Protein AF-A0A357YC35-F1 (afdb_monomer)

Nearest PDB structures (foldseek):
  8q0j-assembly1_g  TM=3.200E-01  e=8.667E+00  Bos taurus

Radius of gyration: 22.52 Å; Cα contacts (8 Å, |Δi|>4): 15; chains: 1; bounding box: 47×30×48 Å

Solvent-accessible surface area (backbone atoms only — not comparable to full-atom values): 4188 Å² total; per-residue (Å²): 131,87,64,79,80,41,67,66,53,54,54,56,65,70,46,55,71,70,58,44,50,56,51,50,54,53,51,51,57,67,68,69,58,81,54,67,69,59,53,51,52,49,53,53,51,51,50,51,52,51,51,32,38,76,71,67,78,37,78,57,88,93,65,76,71,85,130

Secondary structure (DSSP, 8-state):
---TTSHHHHHHHHS-HHHHHHHHHHHHHHHSPPPHHHHHHHHHHHHHHHHHHHTTSS--GGG----

Sequence (67 aa):
MIDRKNPLIREVTSLPPLVKLQLVDYLLESLDMPDTEIEKLWAEESSRRWNGYKAGEIGSPLYWQGR

Structure (mmCIF, N/CA/C/O backbone):
data_AF-A0A357YC35-F1
#
_entry.id   AF-A0A357YC35-F1
#
loop_
_atom_site.group_PDB
_atom_site.id
_atom_site.type_symbol
_atom_site.label_atom_id
_atom_site.label_alt_id
_atom_site.label_comp_id
_atom_site.label_asym_id
_atom_site.label_entity_id
_atom_site.label_seq_id
_atom_site.pdbx_PDB_ins_code
_atom_site.Cartn_x
_atom_site.Cartn_y
_atom_site.Cartn_z
_atom_site.occupancy
_atom_site.B_iso_or_equiv
_atom_site.auth_seq_id
_atom_site.auth_comp_id
_atom_site.auth_asym_id
_atom_site.auth_atom_id
_atom_site.pdbx_PDB_model_num
ATOM 1 N N . MET A 1 1 ? 16.307 11.796 -3.802 1.00 77.94 1 MET A N 1
ATOM 2 C CA . MET A 1 1 ? 16.955 12.042 -5.114 1.00 77.94 1 MET A CA 1
ATOM 3 C C . MET A 1 1 ? 17.409 10.693 -5.661 1.00 77.94 1 MET A C 1
ATOM 5 O O . MET A 1 1 ? 17.957 9.931 -4.879 1.00 77.94 1 MET A O 1
ATOM 9 N N . ILE A 1 2 ? 17.129 10.352 -6.925 1.00 82.31 2 ILE A N 1
ATOM 10 C CA . ILE A 1 2 ? 17.490 9.032 -7.485 1.00 82.31 2 ILE A CA 1
ATOM 11 C C . ILE A 1 2 ? 19.004 8.967 -7.713 1.00 82.31 2 ILE A C 1
ATOM 13 O O . ILE A 1 2 ? 19.544 9.780 -8.466 1.00 82.31 2 ILE A O 1
ATOM 17 N N . ASP A 1 3 ? 19.678 7.984 -7.112 1.00 90.50 3 ASP A N 1
ATOM 18 C CA . ASP A 1 3 ? 21.089 7.712 -7.387 1.00 90.50 3 ASP A CA 1
ATOM 19 C C . ASP A 1 3 ? 21.247 6.919 -8.691 1.00 90.50 3 ASP A C 1
ATOM 21 O O . ASP A 1 3 ? 21.133 5.695 -8.733 1.00 90.50 3 ASP A O 1
ATOM 25 N N . ARG A 1 4 ? 21.548 7.628 -9.781 1.00 87.94 4 ARG A N 1
ATOM 26 C CA . ARG A 1 4 ? 21.745 7.020 -11.107 1.00 87.94 4 ARG A CA 1
ATOM 27 C C . ARG A 1 4 ? 23.040 6.208 -11.240 1.00 87.94 4 ARG A C 1
ATOM 29 O O . ARG A 1 4 ? 23.243 5.569 -12.275 1.00 87.94 4 ARG A O 1
ATOM 36 N N . LYS A 1 5 ? 23.938 6.251 -10.249 1.00 92.00 5 LYS A N 1
ATOM 37 C CA . LYS A 1 5 ? 25.139 5.403 -10.228 1.00 92.00 5 LYS A CA 1
ATOM 38 C C . LYS A 1 5 ? 24.851 4.018 -9.660 1.00 92.00 5 LYS A C 1
ATOM 40 O O . LYS A 1 5 ? 25.641 3.113 -9.916 1.00 92.00 5 LYS A O 1
ATOM 45 N N . ASN A 1 6 ? 23.733 3.842 -8.956 1.00 95.12 6 ASN A N 1
ATOM 46 C CA . ASN A 1 6 ? 23.341 2.549 -8.425 1.00 95.12 6 ASN A CA 1
ATOM 47 C C . ASN A 1 6 ? 23.158 1.539 -9.582 1.00 95.12 6 ASN A C 1
ATOM 49 O O . ASN A 1 6 ? 22.379 1.807 -10.507 1.00 95.12 6 ASN A O 1
ATOM 53 N N . PRO A 1 7 ? 23.868 0.395 -9.566 1.00 94.69 7 PRO A N 1
ATOM 54 C CA . PRO A 1 7 ? 23.794 -0.600 -10.635 1.00 94.69 7 PRO A CA 1
ATOM 55 C C . PRO A 1 7 ? 22.369 -1.123 -10.864 1.00 94.69 7 PRO A C 1
ATOM 57 O O . PRO A 1 7 ? 21.991 -1.330 -12.016 1.00 94.69 7 PRO A O 1
ATOM 60 N N . LEU A 1 8 ? 21.548 -1.210 -9.813 1.00 94.62 8 LEU A N 1
ATOM 61 C CA . LEU A 1 8 ? 20.150 -1.640 -9.913 1.00 94.62 8 LEU A CA 1
ATOM 62 C C . LEU A 1 8 ? 19.308 -0.675 -10.752 1.00 94.62 8 LEU A C 1
ATOM 64 O O . LEU A 1 8 ? 18.441 -1.101 -11.505 1.00 94.62 8 LEU A O 1
ATOM 68 N N . ILE A 1 9 ? 19.587 0.631 -10.694 1.00 94.19 9 ILE A N 1
ATOM 69 C CA . ILE A 1 9 ? 18.867 1.613 -11.516 1.00 94.19 9 ILE A CA 1
ATOM 70 C C . ILE A 1 9 ? 19.171 1.395 -12.999 1.00 94.19 9 ILE A C 1
ATOM 72 O O . ILE A 1 9 ? 18.274 1.527 -13.833 1.00 94.19 9 ILE A O 1
ATOM 76 N N . ARG A 1 10 ? 20.411 1.031 -13.348 1.00 92.56 10 ARG A N 1
ATOM 77 C CA . ARG A 1 10 ? 20.784 0.733 -14.741 1.00 92.56 10 ARG A CA 1
ATOM 78 C C . ARG A 1 10 ? 20.102 -0.533 -15.245 1.00 92.56 10 ARG A C 1
ATOM 80 O O . ARG A 1 10 ? 19.584 -0.522 -16.357 1.00 92.56 10 ARG A O 1
ATOM 87 N N . GLU A 1 11 ? 20.079 -1.572 -14.419 1.00 95.00 11 GLU A N 1
ATOM 88 C CA . GLU A 1 11 ? 19.432 -2.848 -14.722 1.00 95.00 11 GLU A CA 1
ATOM 89 C C . GLU A 1 11 ? 17.917 -2.690 -14.892 1.00 95.00 11 GLU A C 1
ATOM 91 O O . GLU A 1 11 ? 17.367 -3.069 -15.918 1.00 95.00 11 GLU A O 1
ATOM 96 N N . VAL A 1 12 ? 17.240 -2.014 -13.961 1.00 95.12 12 VAL A N 1
ATOM 97 C CA . VAL A 1 12 ? 15.797 -1.759 -14.074 1.00 95.12 12 VAL A CA 1
ATOM 98 C C . VAL A 1 12 ? 15.477 -0.901 -15.299 1.00 95.12 12 VAL A C 1
ATOM 100 O O . VAL A 1 12 ? 14.475 -1.129 -15.975 1.00 95.12 12 VAL A O 1
ATOM 103 N N . THR A 1 13 ? 16.333 0.067 -15.641 1.00 92.75 13 THR A N 1
ATOM 104 C CA . THR A 1 13 ? 16.107 0.936 -16.808 1.00 92.75 13 THR A CA 1
ATOM 105 C C . THR A 1 13 ? 16.224 0.175 -18.136 1.00 92.75 13 THR A C 1
ATOM 107 O O . THR A 1 13 ? 15.509 0.526 -19.085 1.00 92.75 13 THR A O 1
ATOM 110 N N . SER A 1 14 ? 17.072 -0.861 -18.208 1.00 95.81 14 SER A N 1
ATOM 111 C CA . SER A 1 14 ? 17.272 -1.678 -19.415 1.00 95.81 14 SER A CA 1
ATOM 112 C C . SER A 1 14 ? 16.167 -2.712 -19.658 1.00 95.81 14 SER A C 1
ATOM 114 O O . SER A 1 14 ? 16.088 -3.260 -20.759 1.00 95.81 14 SER A O 1
ATOM 116 N N . LEU A 1 15 ? 15.283 -2.945 -18.683 1.00 97.69 15 LEU A N 1
ATOM 117 C CA . LEU A 1 15 ? 14.151 -3.856 -18.834 1.00 97.69 15 LEU A CA 1
ATOM 118 C C . LEU A 1 15 ? 13.168 -3.381 -19.927 1.00 97.69 15 LEU A C 1
ATOM 120 O O . LEU A 1 15 ? 12.970 -2.169 -20.117 1.00 97.69 15 LEU A O 1
ATOM 124 N N . PRO A 1 16 ? 12.483 -4.317 -20.618 1.00 98.25 16 PRO A N 1
ATOM 125 C CA . PRO A 1 16 ? 11.385 -3.985 -21.520 1.00 98.25 16 PRO A CA 1
ATOM 126 C C . PRO A 1 16 ? 10.290 -3.164 -20.814 1.00 98.25 16 PRO A C 1
ATOM 128 O O . PRO A 1 16 ? 10.047 -3.378 -19.624 1.00 98.25 16 PRO A O 1
ATOM 131 N N . PRO A 1 17 ? 9.581 -2.255 -21.515 1.00 97.56 17 PRO A N 1
ATOM 132 C CA . PRO A 1 17 ? 8.561 -1.399 -20.901 1.00 97.56 17 PRO A CA 1
ATOM 133 C C . PRO A 1 17 ? 7.507 -2.151 -20.082 1.00 97.56 17 PRO A C 1
ATOM 135 O O . PRO A 1 17 ? 7.195 -1.731 -18.973 1.00 97.56 17 PRO A O 1
ATOM 138 N N . LEU A 1 18 ? 7.012 -3.284 -20.589 1.00 97.94 18 LEU A N 1
ATOM 139 C CA . LEU A 1 18 ? 6.015 -4.095 -19.888 1.00 97.94 18 LEU A CA 1
ATOM 140 C C . LEU A 1 18 ? 6.555 -4.664 -18.568 1.00 97.94 18 LEU A C 1
ATOM 142 O O . LEU A 1 18 ? 5.876 -4.608 -17.551 1.00 97.94 18 LEU A O 1
ATOM 146 N N . VAL A 1 19 ? 7.800 -5.144 -18.568 1.00 98.06 19 VAL A N 1
ATOM 147 C CA . VAL A 1 19 ? 8.444 -5.700 -17.369 1.00 98.06 19 VAL A CA 1
ATOM 148 C C . VAL A 1 19 ? 8.698 -4.603 -16.333 1.00 98.06 19 VAL A C 1
ATOM 150 O O . V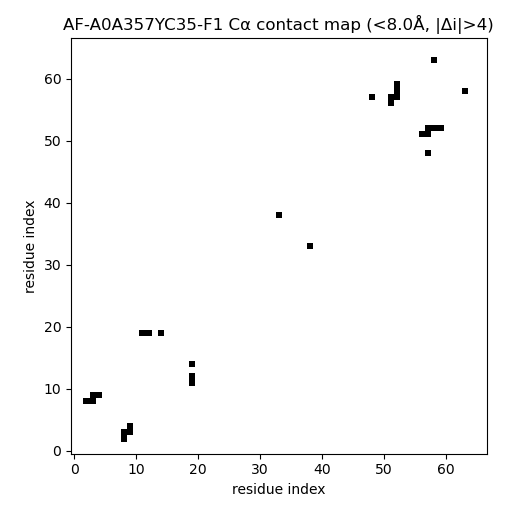AL A 1 19 ? 8.523 -4.830 -15.140 1.00 98.06 19 VAL A O 1
ATOM 153 N N . LYS A 1 20 ? 9.049 -3.387 -16.775 1.00 97.19 20 LYS A N 1
ATOM 154 C CA . LYS A 1 20 ? 9.175 -2.231 -15.874 1.00 97.19 20 LYS A CA 1
ATOM 155 C C . LYS A 1 20 ? 7.862 -1.914 -15.169 1.00 97.19 20 LYS A C 1
ATOM 157 O O . LYS A 1 20 ? 7.891 -1.657 -13.974 1.00 97.19 20 LYS A O 1
ATOM 162 N N . LEU A 1 21 ? 6.739 -1.950 -15.887 1.00 97.88 21 LEU A N 1
ATOM 163 C CA . LEU A 1 21 ? 5.419 -1.726 -15.292 1.00 97.88 21 LEU A CA 1
ATOM 164 C C . LEU A 1 21 ? 5.085 -2.799 -14.251 1.00 97.88 21 LEU A C 1
ATOM 166 O O . LEU A 1 21 ? 4.771 -2.454 -13.121 1.00 97.88 21 LEU A O 1
ATOM 170 N N . GLN A 1 22 ? 5.274 -4.079 -14.585 1.00 97.75 22 GLN A N 1
ATOM 171 C CA . GLN A 1 22 ? 5.041 -5.180 -13.641 1.00 97.75 22 GLN A CA 1
ATOM 172 C C . GLN A 1 22 ? 5.886 -5.051 -12.365 1.00 97.75 22 GLN A C 1
ATOM 174 O O . GLN A 1 22 ? 5.398 -5.299 -11.266 1.00 97.75 22 GLN A O 1
ATOM 179 N N . LEU A 1 23 ? 7.153 -4.649 -12.504 1.00 96.81 23 LEU A N 1
ATOM 180 C CA . LEU A 1 23 ? 8.030 -4.421 -11.359 1.00 96.81 23 LEU A CA 1
ATOM 181 C C . LEU A 1 23 ? 7.564 -3.231 -10.509 1.00 96.81 23 LEU A C 1
ATOM 183 O O . LEU A 1 23 ? 7.632 -3.305 -9.287 1.00 96.81 23 LEU A O 1
ATOM 187 N N . VAL A 1 24 ? 7.102 -2.144 -11.135 1.00 96.38 24 VAL A N 1
ATOM 188 C CA . VAL A 1 24 ? 6.536 -0.995 -10.413 1.00 96.38 24 VAL A CA 1
ATOM 189 C C . VAL A 1 24 ? 5.308 -1.417 -9.610 1.00 96.38 24 VAL A C 1
ATOM 191 O O . VAL A 1 24 ? 5.256 -1.104 -8.425 1.00 96.38 24 VAL A O 1
ATOM 194 N N . ASP A 1 25 ? 4.380 -2.158 -10.216 1.00 96.88 25 ASP A N 1
ATOM 195 C CA . ASP A 1 25 ? 3.163 -2.622 -9.540 1.00 96.88 25 ASP A CA 1
ATOM 196 C C . ASP A 1 25 ? 3.501 -3.497 -8.326 1.00 96.88 25 ASP A C 1
ATOM 198 O O . ASP A 1 25 ? 3.038 -3.226 -7.220 1.00 96.88 25 ASP A O 1
ATOM 202 N N . TYR A 1 26 ? 4.393 -4.476 -8.501 1.00 95.81 26 TYR A N 1
ATOM 203 C CA . TYR A 1 26 ? 4.857 -5.336 -7.409 1.00 95.81 26 TYR A CA 1
ATOM 204 C C . TYR A 1 26 ? 5.531 -4.545 -6.278 1.00 95.81 26 TYR A C 1
ATOM 206 O O . TYR A 1 26 ? 5.300 -4.804 -5.098 1.00 95.81 26 TYR A O 1
ATOM 214 N N . LEU A 1 27 ? 6.383 -3.573 -6.619 1.00 94.94 27 LEU A N 1
ATOM 215 C CA . LEU A 1 27 ? 7.062 -2.756 -5.615 1.00 94.94 27 LEU A CA 1
ATOM 216 C C . LEU A 1 27 ? 6.074 -1.877 -4.847 1.00 94.94 27 LEU A C 1
ATOM 218 O O . LEU A 1 27 ? 6.208 -1.760 -3.632 1.00 94.94 27 LEU A O 1
ATOM 222 N N . LEU A 1 28 ? 5.087 -1.287 -5.525 1.00 95.56 28 LEU A N 1
ATOM 223 C CA . LEU A 1 28 ? 4.030 -0.519 -4.869 1.00 95.56 28 LEU A CA 1
ATOM 224 C C . LEU A 1 28 ? 3.221 -1.398 -3.911 1.00 95.56 28 LEU A C 1
ATOM 226 O O . LEU A 1 28 ? 3.056 -1.011 -2.759 1.00 95.56 28 LEU A O 1
ATOM 230 N N . GLU A 1 29 ? 2.814 -2.594 -4.341 1.00 93.38 29 GLU A N 1
ATOM 231 C CA . GLU A 1 29 ? 2.123 -3.567 -3.484 1.00 93.38 29 GLU A CA 1
ATOM 232 C C . GLU A 1 29 ? 2.970 -3.940 -2.257 1.00 93.38 29 GLU A C 1
ATOM 234 O O . GLU A 1 29 ? 2.476 -3.957 -1.134 1.00 93.38 29 GLU A O 1
ATOM 239 N N . SER A 1 30 ? 4.276 -4.157 -2.439 1.00 91.88 30 SER A N 1
ATOM 240 C CA . SER A 1 30 ? 5.177 -4.498 -1.331 1.00 91.88 30 SER A CA 1
ATOM 241 C C . SER A 1 30 ? 5.378 -3.365 -0.316 1.00 91.88 30 SER A C 1
ATOM 243 O O . SER A 1 30 ? 5.710 -3.628 0.839 1.00 91.88 30 SER A O 1
ATOM 245 N N . LEU A 1 31 ? 5.214 -2.110 -0.750 1.00 91.38 31 LEU A N 1
ATOM 246 C CA . LEU A 1 31 ? 5.350 -0.924 0.098 1.00 91.38 31 LEU A CA 1
ATOM 247 C C . LEU A 1 31 ? 4.048 -0.576 0.825 1.00 91.38 31 LEU A C 1
ATOM 249 O O . LEU A 1 31 ? 4.105 0.098 1.850 1.00 91.38 31 LEU A O 1
ATOM 253 N N . ASP A 1 32 ? 2.907 -1.041 0.319 1.00 88.12 32 ASP A N 1
ATOM 254 C CA . ASP A 1 32 ? 1.574 -0.822 0.892 1.00 88.12 32 ASP A CA 1
ATOM 255 C C . ASP A 1 32 ? 1.183 -1.921 1.897 1.00 88.12 32 ASP A C 1
ATOM 257 O O . ASP A 1 32 ? 0.021 -2.295 2.045 1.00 88.12 32 ASP A O 1
ATOM 261 N N . MET A 1 33 ? 2.179 -2.484 2.585 1.00 84.44 33 MET A N 1
ATOM 262 C CA . MET A 1 33 ? 1.961 -3.515 3.592 1.00 84.44 33 MET A CA 1
ATOM 263 C C . MET A 1 33 ? 1.679 -2.862 4.949 1.00 84.44 33 MET A C 1
ATOM 265 O O . MET A 1 33 ? 2.537 -2.132 5.457 1.00 84.44 33 MET A O 1
ATOM 269 N N . PRO A 1 34 ? 0.512 -3.123 5.566 1.00 83.38 34 PRO A N 1
ATOM 270 C CA . PRO A 1 34 ? 0.190 -2.556 6.863 1.00 83.38 34 PRO A CA 1
ATOM 271 C C . PRO A 1 34 ? 1.131 -3.113 7.935 1.00 83.38 34 PRO A C 1
ATOM 273 O O . PRO A 1 34 ? 1.366 -4.320 8.026 1.00 83.38 34 PRO A O 1
ATOM 276 N N . ASP A 1 35 ? 1.657 -2.225 8.774 1.00 90.12 35 ASP A N 1
ATOM 277 C CA . ASP A 1 35 ? 2.402 -2.622 9.964 1.00 90.12 35 ASP A CA 1
ATOM 278 C C . ASP A 1 35 ? 1.410 -3.154 11.005 1.00 90.12 35 ASP A C 1
ATOM 280 O O . ASP A 1 35 ? 0.538 -2.430 11.487 1.00 90.12 35 ASP A O 1
ATOM 284 N N . THR A 1 36 ? 1.541 -4.431 11.361 1.00 90.69 36 THR A N 1
ATOM 285 C CA . THR A 1 36 ? 0.602 -5.119 12.254 1.00 90.69 36 THR A CA 1
ATOM 286 C C . THR A 1 36 ? 0.505 -4.489 13.643 1.00 90.69 36 THR A C 1
ATOM 288 O O . THR A 1 36 ? -0.563 -4.538 14.257 1.00 90.69 36 THR A O 1
ATOM 291 N N . GLU A 1 37 ? 1.586 -3.889 14.148 1.00 93.62 37 GLU A N 1
ATOM 292 C CA . GLU A 1 37 ? 1.553 -3.186 15.433 1.00 93.62 37 GLU A CA 1
ATOM 293 C C . GLU A 1 37 ? 0.780 -1.870 15.304 1.00 93.62 37 GLU A C 1
ATOM 295 O O . GLU A 1 37 ? -0.029 -1.535 16.172 1.00 93.62 37 GLU A O 1
ATOM 300 N N . ILE A 1 38 ? 0.961 -1.155 14.190 1.00 92.56 38 ILE A N 1
ATOM 301 C CA . ILE A 1 38 ? 0.204 0.065 13.889 1.00 92.56 38 ILE A CA 1
ATOM 302 C C . ILE A 1 38 ? -1.287 -0.253 13.718 1.00 92.56 38 ILE A C 1
ATOM 304 O O . ILE A 1 38 ? -2.119 0.429 14.317 1.00 92.56 38 ILE A O 1
ATOM 308 N N . GLU A 1 39 ? -1.637 -1.308 12.981 1.00 94.00 39 GLU A N 1
ATOM 309 C 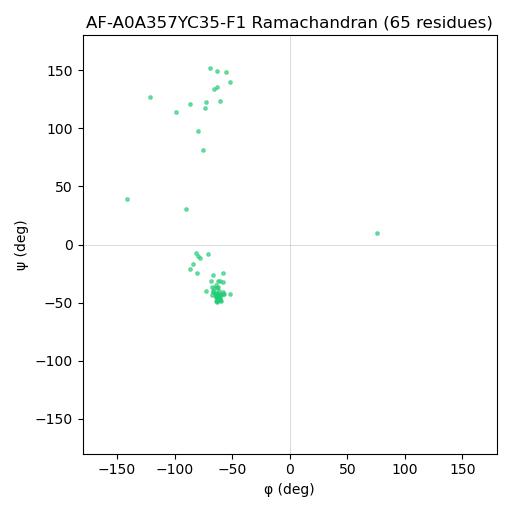CA . GLU A 1 39 ? -3.026 -1.758 12.814 1.00 94.00 39 GLU A CA 1
ATOM 310 C C . GLU A 1 39 ? -3.693 -2.073 14.154 1.00 94.00 39 GLU A C 1
ATOM 312 O O . GLU A 1 39 ? -4.828 -1.663 14.416 1.00 94.00 39 GLU A O 1
ATOM 317 N N . LYS A 1 40 ? -2.970 -2.750 15.051 1.00 96.00 40 LYS A N 1
ATOM 318 C CA . LYS A 1 40 ? -3.463 -3.051 16.395 1.00 96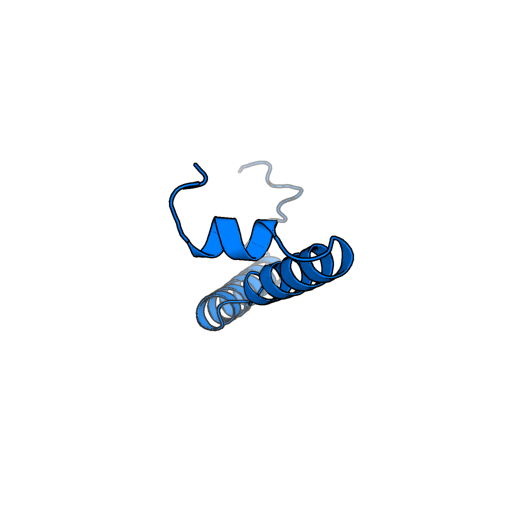.00 40 LYS A CA 1
ATOM 319 C C . LYS A 1 40 ? -3.722 -1.776 17.200 1.00 96.00 40 LYS A C 1
ATOM 321 O O . LYS A 1 40 ? -4.796 -1.636 17.788 1.00 96.00 40 LYS A O 1
ATOM 326 N N . LEU A 1 41 ? -2.781 -0.830 17.192 1.00 96.88 41 LEU A N 1
ATOM 327 C CA . LEU A 1 41 ? -2.943 0.459 17.870 1.00 96.88 41 LEU A CA 1
ATOM 328 C C . LEU A 1 41 ? -4.127 1.255 17.303 1.00 96.88 41 LEU A C 1
ATOM 330 O O . LEU A 1 41 ? -4.900 1.839 18.068 1.00 96.88 41 LEU A O 1
ATOM 334 N N . TRP A 1 42 ? -4.321 1.243 15.982 1.00 95.25 42 TRP A N 1
ATOM 335 C CA . TRP A 1 42 ? -5.478 1.871 15.342 1.00 95.25 42 TRP A CA 1
ATOM 336 C C . TRP A 1 42 ? -6.793 1.204 15.727 1.00 95.25 42 TRP A C 1
ATOM 338 O O . TRP A 1 42 ? -7.765 1.917 15.993 1.00 95.25 42 TRP A O 1
ATOM 348 N N . ALA A 1 43 ? -6.845 -0.126 15.797 1.00 96.19 43 ALA A N 1
ATOM 349 C CA . ALA A 1 43 ? -8.036 -0.854 16.221 1.00 96.19 43 ALA A CA 1
ATOM 350 C C . ALA A 1 43 ? -8.420 -0.514 17.672 1.00 96.19 43 ALA A C 1
ATOM 352 O O . ALA A 1 43 ? -9.593 -0.246 17.965 1.00 96.19 43 ALA A O 1
ATOM 353 N N . GLU A 1 44 ? -7.434 -0.463 18.571 1.00 97.62 44 GLU A N 1
ATOM 354 C CA . GLU A 1 44 ? -7.622 -0.082 19.973 1.00 97.62 44 GLU A CA 1
ATOM 355 C C . GLU A 1 44 ? -8.103 1.371 20.111 1.00 97.62 44 GLU A C 1
ATOM 357 O O . GLU A 1 44 ? -9.099 1.637 20.793 1.00 97.62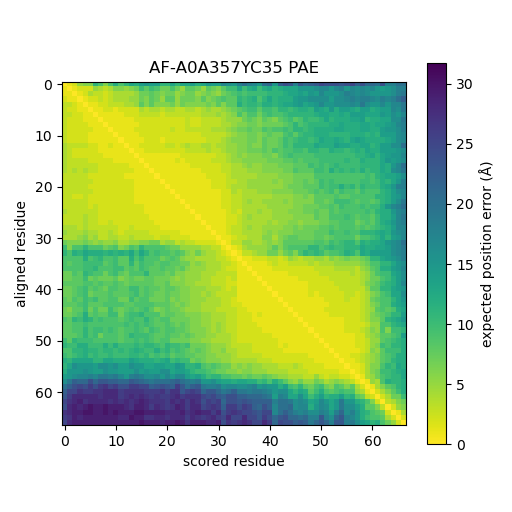 44 GLU A O 1
ATOM 362 N N . GLU A 1 45 ? -7.441 2.320 19.443 1.00 96.19 45 GLU A N 1
ATOM 363 C CA . GLU A 1 45 ? -7.810 3.741 19.470 1.00 96.19 45 GLU A CA 1
ATOM 364 C C . GLU A 1 45 ? -9.202 3.978 18.877 1.00 96.19 45 GLU A C 1
ATOM 366 O O . GLU A 1 45 ? -10.028 4.666 19.483 1.00 96.19 45 GLU A O 1
ATOM 371 N N . SER A 1 46 ? -9.486 3.385 17.718 1.00 95.81 46 SER A N 1
ATOM 372 C CA . SER A 1 46 ? -10.774 3.526 17.033 1.00 95.81 46 SER A CA 1
ATOM 373 C C . SER A 1 46 ? -11.915 2.996 17.896 1.00 95.81 46 SER A C 1
ATOM 375 O O . SER A 1 46 ? -12.933 3.672 18.058 1.00 95.81 46 SER A O 1
ATOM 377 N N . SER A 1 47 ? -11.720 1.835 18.530 1.00 96.81 47 SER A N 1
ATOM 378 C CA . SER A 1 47 ? -12.698 1.247 19.452 1.00 96.81 47 SER A CA 1
ATOM 379 C C . SER A 1 47 ? -12.918 2.127 20.681 1.00 96.81 47 SER A C 1
ATOM 381 O O . SER A 1 47 ? -14.059 2.376 21.075 1.00 96.81 47 SER A O 1
ATOM 383 N N . ARG A 1 48 ? -11.836 2.656 21.268 1.00 95.88 48 ARG A N 1
ATOM 384 C CA . ARG A 1 48 ? -11.909 3.562 22.422 1.00 95.88 48 ARG A CA 1
ATOM 385 C C . ARG A 1 48 ? -12.693 4.829 22.084 1.00 95.88 48 ARG A C 1
ATOM 387 O O . ARG A 1 48 ? -13.599 5.202 22.829 1.00 95.88 48 ARG A O 1
ATOM 394 N N . ARG A 1 49 ? -12.390 5.461 20.944 1.00 93.88 49 ARG A N 1
ATOM 395 C CA . ARG A 1 49 ? -13.089 6.670 20.479 1.00 93.88 49 ARG A CA 1
ATOM 396 C C . ARG A 1 49 ? -14.556 6.409 20.182 1.00 93.88 49 ARG A C 1
ATOM 398 O O . ARG A 1 49 ? -15.402 7.218 20.554 1.00 93.88 49 ARG A O 1
ATOM 405 N N . TRP A 1 50 ? -14.862 5.285 19.542 1.00 93.81 50 TRP A N 1
ATOM 406 C CA . TRP A 1 50 ? -16.238 4.899 19.262 1.00 93.81 50 TRP A CA 1
ATOM 407 C C . TRP A 1 50 ? -17.050 4.723 20.548 1.00 93.81 50 TRP A C 1
ATOM 409 O O . TRP A 1 50 ? -18.146 5.270 20.660 1.00 93.81 50 TRP A O 1
ATOM 419 N N . ASN A 1 51 ? -16.494 4.035 21.547 1.00 95.50 51 ASN A N 1
ATOM 420 C CA . ASN A 1 51 ? -17.161 3.839 22.832 1.00 95.50 51 ASN A CA 1
ATOM 421 C C . ASN A 1 51 ? -17.381 5.163 23.579 1.00 95.50 51 ASN A C 1
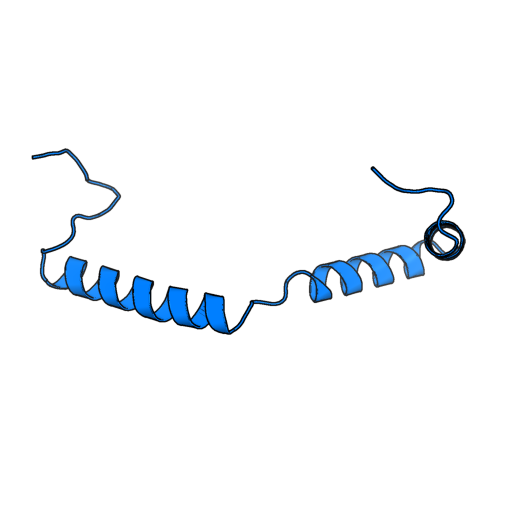ATOM 423 O O . ASN A 1 51 ? -18.492 5.410 24.044 1.00 95.50 51 ASN A O 1
ATOM 427 N N . GLY A 1 52 ? -16.378 6.047 23.622 1.00 94.69 52 GLY A N 1
ATOM 428 C CA . GLY A 1 52 ? -16.526 7.375 24.229 1.00 94.69 52 GLY A CA 1
ATOM 429 C C . GLY A 1 52 ? -17.559 8.246 23.506 1.00 94.69 52 GLY A C 1
ATOM 430 O O . GLY A 1 52 ? -18.355 8.929 24.145 1.00 94.69 52 GLY A O 1
ATOM 431 N N . TYR A 1 53 ? -17.634 8.167 22.173 1.00 92.62 53 TYR A N 1
ATOM 432 C CA . TYR A 1 53 ? -18.704 8.819 21.411 1.00 92.62 53 TYR A CA 1
ATOM 433 C C . TYR A 1 53 ? -20.086 8.255 21.776 1.00 92.62 53 TYR A C 1
ATOM 435 O O . TYR A 1 53 ? -21.018 9.012 22.044 1.00 92.62 53 TYR A O 1
ATOM 443 N N . LYS A 1 54 ? -20.223 6.924 21.847 1.00 93.12 54 LYS A N 1
ATOM 444 C CA . LYS A 1 54 ? -21.471 6.251 22.242 1.00 93.12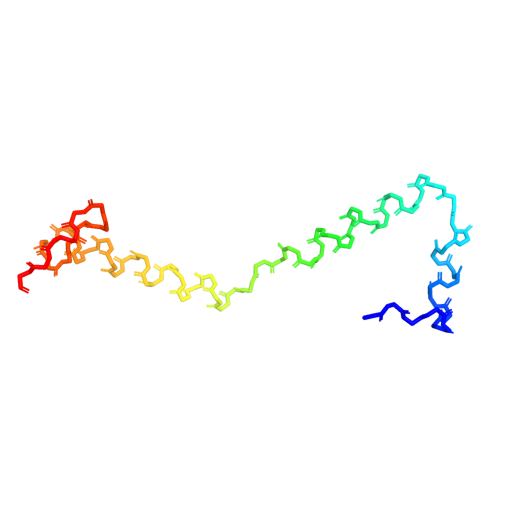 54 LYS A CA 1
ATOM 445 C C . LYS A 1 54 ? -21.906 6.585 23.670 1.00 93.12 54 LYS A C 1
ATOM 447 O O . LYS A 1 54 ? -23.109 6.627 23.919 1.00 93.12 54 LYS A O 1
ATOM 452 N N . ALA A 1 55 ? -20.956 6.831 24.568 1.00 94.38 55 ALA A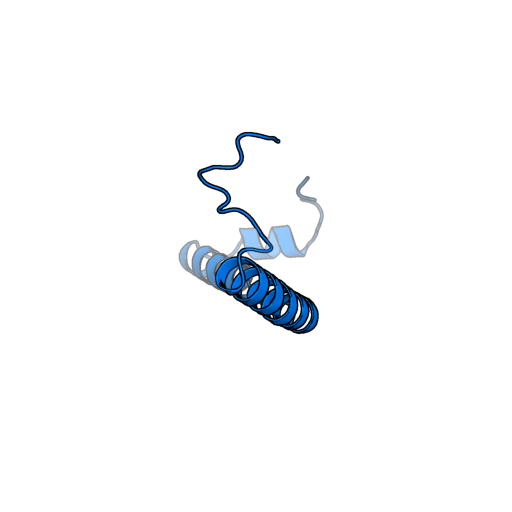 N 1
ATOM 453 C CA . ALA A 1 55 ? -21.196 7.264 25.942 1.00 94.38 55 ALA A CA 1
ATOM 454 C C . ALA A 1 55 ? -21.463 8.780 26.073 1.00 94.38 55 ALA A C 1
ATOM 456 O O . ALA A 1 55 ? -21.833 9.243 27.149 1.00 94.38 55 ALA A O 1
ATOM 457 N N . GLY A 1 56 ? -21.304 9.559 24.995 1.00 91.94 56 GLY A N 1
ATOM 458 C CA . GLY A 1 56 ? -21.429 11.021 25.018 1.00 91.94 56 GLY A CA 1
ATOM 459 C C . GLY A 1 56 ? -20.232 11.746 25.647 1.00 91.94 56 GLY A C 1
ATOM 460 O O . GLY A 1 56 ? -20.297 12.951 25.873 1.00 91.94 56 GLY A O 1
ATOM 461 N N . GLU A 1 57 ? -19.142 11.028 25.915 1.00 91.00 57 GLU A N 1
ATOM 462 C CA . GLU A 1 57 ? -17.897 11.539 26.505 1.00 91.00 57 GLU A CA 1
ATOM 463 C C . GLU A 1 57 ? -17.010 12.236 25.462 1.00 91.00 57 GLU A C 1
ATOM 465 O O . GLU A 1 57 ? -16.197 13.096 25.798 1.00 91.00 57 GLU A O 1
ATOM 470 N N . ILE A 1 58 ? -17.170 11.873 24.185 1.00 85.56 58 ILE A N 1
ATOM 471 C CA . ILE A 1 58 ? -16.422 12.434 23.056 1.00 85.56 58 ILE A CA 1
ATOM 472 C C . ILE A 1 58 ? -17.410 13.048 22.061 1.00 85.56 58 ILE A C 1
ATOM 474 O O . ILE A 1 58 ? -18.350 12.394 21.610 1.00 85.56 58 ILE A O 1
ATOM 478 N N . GLY A 1 59 ? -17.190 14.314 21.700 1.00 78.06 59 GLY A N 1
ATOM 479 C CA . GLY A 1 59 ? -17.983 15.006 20.683 1.00 78.06 59 GLY A CA 1
ATOM 480 C C . GLY A 1 59 ? -17.740 14.460 19.273 1.00 78.06 59 GLY A C 1
ATOM 481 O O . GLY A 1 59 ? -16.658 13.967 18.956 1.00 78.06 59 GLY A O 1
ATOM 482 N N . SER A 1 60 ? -18.741 14.571 18.396 1.00 68.81 60 SER A N 1
ATOM 483 C CA . SER A 1 60 ? -18.553 14.267 16.972 1.00 68.81 60 SER A CA 1
ATOM 484 C C . SER A 1 60 ? -17.526 15.233 16.356 1.00 68.81 60 SER A C 1
ATOM 486 O O . SER A 1 60 ? -17.658 16.442 16.565 1.00 68.81 60 SER A O 1
ATOM 488 N N . PRO A 1 61 ? -16.562 14.757 15.541 1.00 65.75 61 PRO A N 1
ATOM 489 C CA . PRO A 1 61 ? -15.600 15.628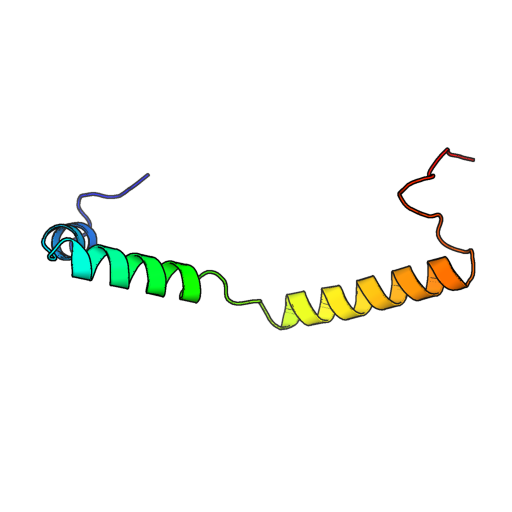 14.859 1.00 65.75 61 PRO A CA 1
ATOM 490 C C . PRO A 1 61 ? -16.255 16.684 13.955 1.00 65.75 61 PRO A C 1
ATOM 492 O O . PRO A 1 61 ? -15.669 17.733 13.718 1.00 65.75 61 PRO A O 1
ATOM 495 N N . LEU A 1 62 ? -17.480 16.433 13.476 1.00 61.12 62 LEU A N 1
ATOM 496 C CA . LEU A 1 62 ? -18.231 17.354 12.614 1.00 61.12 62 LEU A CA 1
ATOM 497 C C . LEU A 1 62 ? -18.915 18.503 13.377 1.00 61.12 62 LEU A C 1
ATOM 499 O O . LEU A 1 62 ? -19.403 19.437 12.748 1.00 61.12 62 LEU A O 1
ATOM 503 N N . TYR A 1 63 ? -18.938 18.459 14.714 1.00 51.00 63 TYR A N 1
ATOM 504 C CA . TYR A 1 63 ? -19.588 19.466 15.560 1.00 51.00 63 TYR A CA 1
ATOM 505 C C . TYR A 1 63 ? -18.774 19.774 1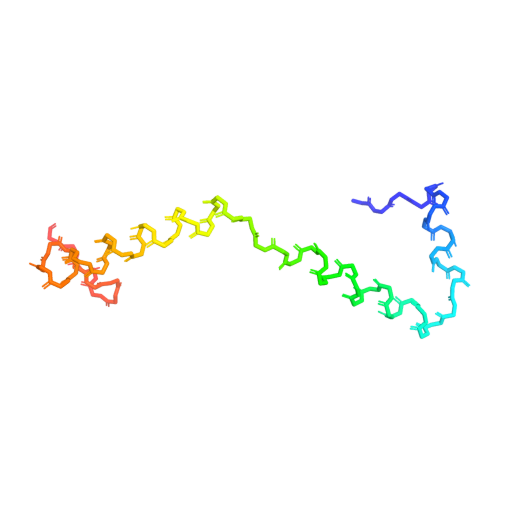6.824 1.00 51.00 63 TYR A C 1
ATOM 507 O O . TYR A 1 63 ? -19.335 19.985 17.900 1.00 51.00 63 TYR A O 1
ATOM 515 N N . TRP A 1 64 ? -17.442 19.833 16.713 1.00 49.91 64 TRP A N 1
ATOM 516 C CA . TRP A 1 64 ? -16.623 20.463 17.750 1.00 49.91 64 TRP A CA 1
ATOM 517 C C . TRP A 1 64 ? -16.762 21.990 17.619 1.00 49.91 64 TRP A C 1
ATOM 519 O O . TRP A 1 64 ? -15.954 22.658 16.980 1.00 49.91 64 TRP A O 1
ATOM 529 N N . GLN A 1 65 ? -17.839 22.553 18.171 1.00 48.50 65 GLN A N 1
ATOM 530 C CA . GLN A 1 65 ? -17.854 23.949 18.607 1.00 48.50 65 GLN A CA 1
ATOM 531 C C . GLN A 1 65 ? -17.612 23.935 20.110 1.00 48.50 65 GLN A C 1
ATOM 533 O O . GLN A 1 65 ? -18.399 23.369 20.868 1.00 48.50 65 GLN A O 1
ATOM 538 N N . GLY A 1 66 ? -16.461 24.482 20.495 1.00 62.47 66 GLY A N 1
ATOM 539 C CA . GLY A 1 66 ? -15.939 24.438 21.851 1.00 62.47 66 GLY A CA 1
ATOM 540 C C . GLY A 1 66 ? -16.944 24.906 22.895 1.00 62.47 66 GLY A C 1
ATOM 541 O O . GLY A 1 66 ? -17.661 25.890 22.704 1.00 62.47 66 GLY A O 1
ATOM 542 N N . ARG A 1 67 ? -16.952 24.188 24.014 1.00 44.56 67 ARG A N 1
ATOM 543 C CA . ARG A 1 67 ? -17.346 24.737 25.306 1.00 44.56 67 ARG A CA 1
ATOM 544 C C . ARG A 1 67 ? -16.104 24.906 26.156 1.00 44.56 67 ARG A C 1
ATOM 546 O O . ARG A 1 67 ? -15.210 24.040 26.030 1.00 44.56 67 ARG A O 1
#

pLDDT: mean 88.9, std 13.01, range [44.56, 98.25]

Mean predicted aligned error: 8.21 Å

Foldseek 3Di:
DDDPVPVVVVVLVPDDPVVNVVVVVVVVVVVPDDDPVVVVVCVVVVVVQVVCVVVVNDDDPVDPPDD